Protein AF-A0A7C5DEJ6-F1 (afdb_monomer)

pLDDT: mean 87.6, std 11.54, range [53.69, 97.56]

Secondary structure (DSSP, 8-state):
-PPPP-----S-S----TT-TT--SPP----HHHHHHHIIIIIT---THHHHHH-

Sequence (55 aa):
MKCRAITEDPEHRAFGPFAAEHSDAEPLEMTFDEFEAIRLADVEGLYQEEAAKRM

InterPro domains:
  IPR002852 Uncharacterised protein family UPF0251 [PF02001] (2-55)
  IPR002852 Uncharacterised protein family UPF0251 [PTHR37478] (2-55)

Solvent-accessible surface area (backbone atoms only — not comparable to full-atom values): 3783 Å² total; per-residue (Å²): 136,87,72,76,53,68,93,73,79,72,93,66,89,75,86,79,68,92,84,51,91,75,57,90,65,81,78,87,84,76,52,69,69,57,51,45,53,48,44,33,32,75,75,68,65,29,59,69,71,58,32,60,71,70,51

Mean predicted aligned error: 5.4 Å

Foldseek 3Di:
DDDDDQDDDDPDQDDDDPPVPPVPDDDDHDDSVNVQQCCCCPVVVQDDPRSVVND

Radius of gyration: 14.36 Å; Cα contacts (8 Å, |Δi|>4): 23; chains: 1; bounding box: 33×21×40 Å

Structure (mmCIF, N/CA/C/O backbone):
data_AF-A0A7C5DEJ6-F1
#
_entry.id   AF-A0A7C5DEJ6-F1
#
loop_
_atom_site.group_PDB
_atom_site.id
_atom_site.type_symbol
_atom_site.label_atom_id
_atom_site.label_alt_id
_atom_site.label_comp_id
_atom_site.label_asym_id
_atom_site.label_entity_id
_atom_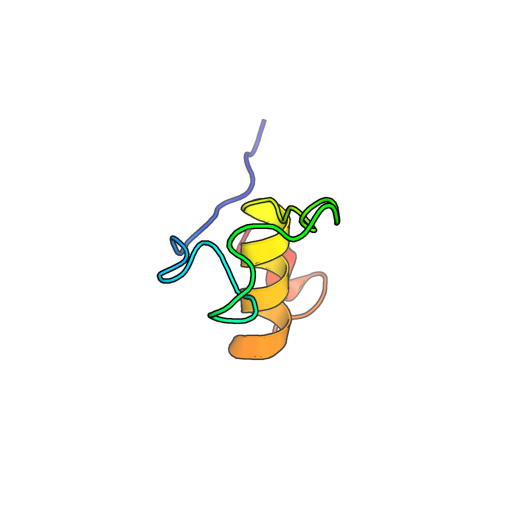site.label_seq_id
_atom_site.pdbx_PDB_ins_code
_atom_site.Cartn_x
_atom_site.Cartn_y
_atom_site.Cartn_z
_atom_site.occupancy
_atom_site.B_iso_or_equiv
_atom_site.auth_seq_id
_atom_site.auth_comp_id
_atom_site.auth_asym_id
_atom_site.auth_atom_id
_atom_site.pdbx_PDB_model_num
ATOM 1 N N . MET A 1 1 ? 2.404 5.261 21.636 1.00 53.69 1 MET A N 1
ATOM 2 C CA . MET A 1 1 ? 2.697 5.377 20.193 1.00 53.69 1 MET A CA 1
ATOM 3 C C . MET A 1 1 ? 1.811 4.354 19.494 1.00 53.69 1 MET A C 1
ATOM 5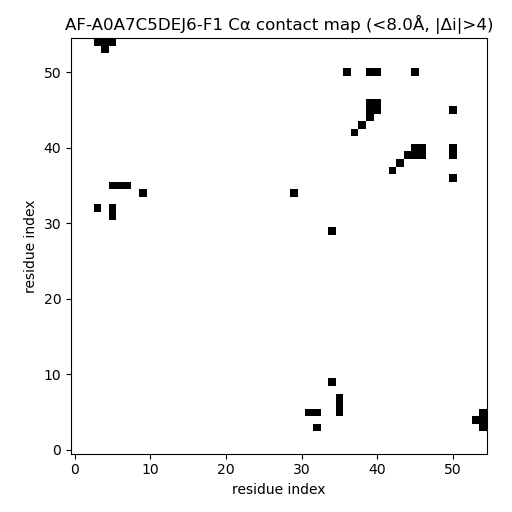 O O . MET A 1 1 ? 1.859 3.202 19.903 1.00 53.69 1 MET A O 1
ATOM 9 N N . LYS A 1 2 ? 0.922 4.767 18.580 1.00 77.06 2 LYS A N 1
ATOM 10 C CA . LYS A 1 2 ? 0.093 3.838 17.792 1.00 77.06 2 LYS A CA 1
ATOM 11 C C . LYS A 1 2 ? 0.813 3.639 16.456 1.00 77.06 2 LYS A C 1
ATOM 13 O O . LYS A 1 2 ? 1.090 4.629 15.785 1.00 77.06 2 LYS A O 1
ATOM 18 N N . CYS A 1 3 ? 1.204 2.407 16.145 1.00 83.12 3 CYS A N 1
ATOM 19 C CA . CYS A 1 3 ? 1.777 2.073 14.842 1.00 83.12 3 CYS A CA 1
ATOM 20 C C . CYS A 1 3 ? 0.662 2.023 13.799 1.00 83.12 3 CYS A C 1
ATOM 22 O O . CYS A 1 3 ? -0.483 1.742 14.158 1.00 83.12 3 CYS A O 1
ATOM 24 N N . ARG A 1 4 ? 1.016 2.270 12.537 1.00 87.50 4 ARG A N 1
ATOM 25 C CA . A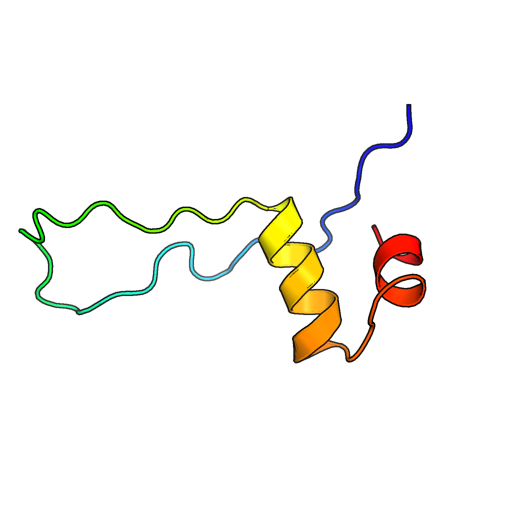RG A 1 4 ? 0.105 2.021 11.424 1.00 87.50 4 ARG A CA 1
ATOM 26 C C . ARG A 1 4 ? -0.045 0.514 11.215 1.00 87.50 4 ARG A C 1
ATOM 28 O O . ARG A 1 4 ? 0.951 -0.210 11.266 1.00 87.50 4 ARG A O 1
ATOM 35 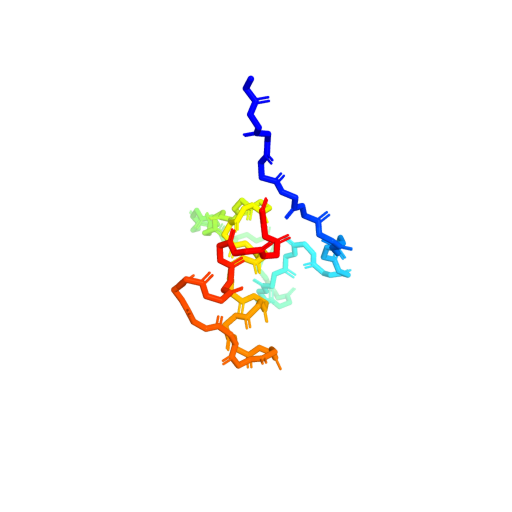N N . ALA A 1 5 ? -1.273 0.050 11.051 1.00 92.06 5 ALA A N 1
ATOM 36 C CA . ALA A 1 5 ? -1.607 -1.336 10.789 1.00 92.06 5 ALA A CA 1
ATOM 37 C C . ALA A 1 5 ? -1.534 -1.610 9.284 1.00 92.06 5 ALA A C 1
ATOM 39 O O . ALA A 1 5 ? -2.172 -0.927 8.491 1.00 92.06 5 ALA A O 1
ATOM 40 N N . ILE A 1 6 ? -0.760 -2.628 8.919 1.00 94.25 6 ILE A N 1
ATOM 41 C CA . ILE A 1 6 ? -0.712 -3.196 7.572 1.00 94.25 6 ILE A CA 1
ATOM 42 C C . ILE A 1 6 ? -1.434 -4.532 7.663 1.00 94.25 6 ILE A C 1
ATOM 44 O O . ILE A 1 6 ? -1.077 -5.362 8.505 1.00 94.25 6 ILE A O 1
ATOM 48 N N . THR A 1 7 ? -2.484 -4.709 6.867 1.00 93.94 7 THR A N 1
ATOM 49 C CA . THR A 1 7 ? -3.359 -5.882 6.993 1.00 93.94 7 THR A CA 1
ATOM 50 C C . THR A 1 7 ? -3.037 -6.971 5.979 1.00 93.94 7 THR A C 1
ATOM 52 O O . THR A 1 7 ? -3.441 -8.117 6.178 1.00 93.94 7 THR A O 1
ATOM 55 N N . GLU A 1 8 ? -2.254 -6.644 4.949 1.00 91.25 8 GLU A N 1
ATOM 56 C CA . GLU A 1 8 ? -1.931 -7.545 3.850 1.00 91.25 8 GLU A CA 1
ATOM 57 C C . GLU A 1 8 ? -0.439 -7.477 3.480 1.00 91.25 8 GLU A C 1
ATOM 59 O O . GLU A 1 8 ? 0.163 -6.403 3.458 1.00 91.25 8 GLU A O 1
ATOM 64 N N . ASP A 1 9 ? 0.169 -8.636 3.200 1.00 92.94 9 ASP A N 1
ATOM 65 C CA . ASP A 1 9 ? 1.520 -8.715 2.630 1.00 92.94 9 ASP A CA 1
ATOM 66 C C . ASP A 1 9 ? 1.409 -8.768 1.096 1.00 92.94 9 ASP A C 1
ATOM 68 O O . ASP A 1 9 ? 0.594 -9.543 0.589 1.00 92.94 9 ASP A O 1
ATOM 72 N N . PRO A 1 10 ? 2.199 -7.987 0.335 1.00 92.00 10 PRO A N 1
ATOM 73 C CA . PRO A 1 10 ? 2.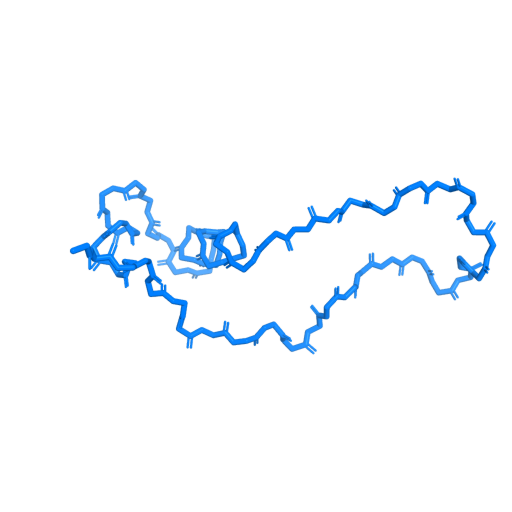114 -7.996 -1.120 1.00 92.00 10 PRO A CA 1
ATOM 74 C C . PRO A 1 10 ? 2.451 -9.375 -1.701 1.00 92.00 10 PRO A C 1
ATOM 76 O O . PRO A 1 10 ? 3.575 -9.860 -1.548 1.00 92.00 10 PRO A O 1
ATOM 79 N N . GLU A 1 11 ? 1.517 -9.969 -2.451 1.00 92.00 11 GLU A N 1
ATOM 80 C CA . GLU A 1 11 ? 1.749 -11.231 -3.176 1.00 92.00 11 GLU A CA 1
ATOM 81 C C . GLU A 1 11 ? 2.885 -11.094 -4.208 1.00 92.00 11 GLU A C 1
ATOM 83 O O . GLU A 1 11 ? 3.663 -12.021 -4.448 1.00 92.00 11 GLU A O 1
ATOM 88 N N . HIS A 1 12 ? 3.027 -9.898 -4.785 1.00 90.75 12 HIS A N 1
ATOM 89 C CA . HIS A 1 12 ? 4.096 -9.548 -5.710 1.00 90.75 12 HIS A CA 1
ATOM 90 C C . HIS A 1 12 ? 4.849 -8.316 -5.204 1.00 90.75 12 HIS A C 1
ATOM 92 O O . HIS A 1 12 ? 4.275 -7.244 -5.039 1.00 90.75 12 HIS A O 1
ATOM 98 N N . ARG A 1 13 ? 6.159 -8.467 -4.975 1.00 89.69 13 ARG A N 1
ATOM 99 C CA . ARG A 1 13 ? 7.035 -7.406 -4.435 1.00 89.69 13 ARG A CA 1
ATOM 100 C C . ARG A 1 13 ? 7.752 -6.581 -5.500 1.00 89.69 13 ARG A C 1
ATOM 102 O O . ARG A 1 13 ? 8.428 -5.616 -5.172 1.00 89.69 13 ARG A O 1
ATOM 109 N N . ALA A 1 14 ? 7.635 -6.980 -6.759 1.00 87.38 14 ALA A N 1
ATOM 110 C CA . ALA A 1 14 ? 8.230 -6.285 -7.882 1.00 87.38 14 ALA A CA 1
ATOM 111 C C . ALA A 1 14 ? 7.308 -6.407 -9.091 1.00 87.38 14 ALA A C 1
ATOM 113 O O . ALA A 1 14 ? 6.704 -7.454 -9.328 1.00 87.38 14 ALA A O 1
ATOM 114 N N . PHE A 1 15 ? 7.236 -5.334 -9.866 1.00 86.94 15 PHE A N 1
ATOM 115 C CA . PHE A 1 15 ? 6.548 -5.304 -11.143 1.00 86.94 15 PHE A CA 1
ATOM 116 C C . PHE A 1 15 ? 7.456 -4.627 -12.161 1.00 86.94 15 PHE A C 1
ATOM 118 O O . PHE A 1 15 ? 7.979 -3.542 -11.911 1.00 86.94 15 PHE A O 1
ATOM 125 N N . GLY A 1 16 ? 7.657 -5.270 -13.306 1.00 84.94 16 GLY A N 1
ATOM 126 C CA . GLY A 1 16 ? 8.524 -4.733 -14.341 1.00 84.94 16 GLY A CA 1
ATOM 127 C C . GLY A 1 16 ? 8.630 -5.635 -15.569 1.00 84.94 16 GLY A C 1
ATOM 128 O O . GLY A 1 16 ? 8.082 -6.741 -15.586 1.00 84.94 16 GLY A O 1
ATOM 129 N N . PRO A 1 17 ? 9.315 -5.163 -16.623 1.00 82.62 17 PRO A N 1
ATOM 130 C CA . PRO A 1 17 ? 9.494 -5.923 -17.853 1.00 82.62 17 PRO A CA 1
ATOM 131 C C . PRO A 1 17 ? 10.305 -7.206 -17.620 1.00 82.62 17 PRO A C 1
ATOM 133 O O . PRO A 1 17 ? 11.346 -7.180 -16.971 1.00 82.62 17 PRO A O 1
ATOM 136 N N . PHE A 1 18 ? 9.887 -8.311 -18.243 1.00 65.56 18 PHE A N 1
ATOM 137 C CA . PHE A 1 18 ? 10.545 -9.622 -18.122 1.00 65.56 18 PHE A CA 1
ATOM 138 C C . PHE A 1 18 ? 12.016 -9.636 -18.590 1.00 65.56 18 PHE A C 1
ATOM 140 O O . PHE A 1 18 ? 12.807 -10.432 -18.106 1.00 65.56 18 PHE A O 1
ATOM 147 N N . ALA A 1 19 ? 12.400 -8.750 -19.516 1.00 61.72 19 ALA A N 1
ATOM 148 C CA . ALA A 1 19 ? 13.753 -8.681 -20.084 1.00 61.72 19 ALA A CA 1
ATOM 149 C C . ALA A 1 19 ? 14.684 -7.678 -19.368 1.00 61.72 19 ALA A C 1
ATOM 151 O O . ALA A 1 19 ? 15.757 -7.361 -19.878 1.00 61.72 19 ALA A O 1
ATOM 152 N N . ALA A 1 20 ? 14.279 -7.145 -18.212 1.00 63.84 20 ALA A N 1
ATOM 153 C CA . ALA A 1 20 ? 14.994 -6.082 -17.505 1.00 63.84 20 ALA A CA 1
ATOM 154 C C . ALA A 1 20 ? 16.182 -6.575 -16.655 1.00 63.84 20 ALA A C 1
ATOM 156 O O . ALA A 1 20 ? 16.573 -5.880 -15.722 1.00 63.84 20 ALA A O 1
ATOM 157 N N . GLU A 1 21 ? 16.790 -7.723 -16.984 1.00 59.78 21 GLU A N 1
ATOM 158 C CA . GLU A 1 21 ? 17.963 -8.263 -16.267 1.00 59.78 21 GLU A CA 1
ATOM 159 C C . GLU A 1 21 ? 19.135 -7.259 -16.179 1.00 59.78 21 GLU A C 1
ATOM 161 O O . GLU A 1 21 ? 20.033 -7.441 -15.365 1.00 59.78 21 GLU A O 1
ATOM 166 N N . HIS A 1 22 ? 19.111 -6.186 -16.985 1.00 57.47 22 HIS A N 1
ATOM 167 C CA . HIS A 1 22 ? 20.127 -5.131 -17.038 1.00 57.47 22 HIS A CA 1
ATOM 168 C C . HIS A 1 22 ? 19.521 -3.726 -17.215 1.00 57.47 22 HIS A C 1
ATOM 170 O O . HIS A 1 22 ? 20.038 -2.904 -17.970 1.00 57.47 22 HIS A O 1
ATOM 176 N N . SER A 1 23 ? 18.378 -3.443 -16.586 1.00 66.25 23 SER A N 1
ATOM 177 C CA . SER A 1 23 ? 17.909 -2.058 -16.505 1.00 66.25 23 SER A CA 1
ATOM 178 C C . SER A 1 23 ? 18.809 -1.279 -15.542 1.00 66.25 23 SER A C 1
ATOM 180 O O . SER A 1 23 ? 18.677 -1.442 -14.335 1.00 66.25 23 SER A O 1
ATOM 182 N N . ASP A 1 24 ? 19.661 -0.389 -16.059 1.00 70.94 24 ASP A N 1
ATOM 183 C CA . ASP A 1 24 ? 20.407 0.600 -15.252 1.00 70.94 24 ASP A CA 1
ATOM 184 C C . ASP A 1 24 ? 19.481 1.629 -14.559 1.00 70.94 24 ASP A C 1
ATOM 186 O O . ASP A 1 24 ? 19.948 2.540 -13.877 1.00 70.94 24 ASP A O 1
ATOM 190 N N . ALA A 1 25 ? 18.161 1.541 -14.767 1.00 78.00 25 ALA A N 1
ATOM 191 C CA . ALA A 1 25 ? 17.197 2.405 -14.105 1.00 78.00 25 ALA A CA 1
ATOM 192 C C . ALA A 1 25 ? 16.956 1.959 -12.657 1.00 78.00 25 ALA A C 1
ATOM 194 O O . ALA A 1 25 ? 16.611 0.803 -12.403 1.00 78.00 25 ALA A O 1
ATOM 195 N N . GLU A 1 26 ? 17.076 2.914 -11.737 1.00 83.44 26 GLU A N 1
ATOM 196 C CA . GLU A 1 26 ? 16.723 2.753 -10.326 1.00 83.44 26 GLU A CA 1
ATOM 197 C C . GLU A 1 26 ? 15.253 2.313 -10.183 1.00 83.44 26 GLU A C 1
ATOM 199 O O . GLU A 1 26 ? 14.365 2.937 -10.783 1.00 83.44 26 GLU A O 1
ATOM 204 N N . PRO A 1 27 ? 14.963 1.250 -9.410 1.00 84.00 27 PRO A N 1
ATOM 205 C CA . PRO A 1 27 ? 13.595 0.824 -9.169 1.00 84.00 27 PRO A CA 1
ATOM 206 C C . PRO A 1 27 ? 12.847 1.874 -8.342 1.00 84.00 27 PRO A C 1
ATOM 208 O O . PRO A 1 27 ? 13.390 2.467 -7.411 1.00 84.00 27 PRO A O 1
ATOM 211 N N . LEU A 1 28 ? 11.564 2.077 -8.650 1.00 89.25 28 LEU A N 1
ATOM 212 C CA . LEU A 1 28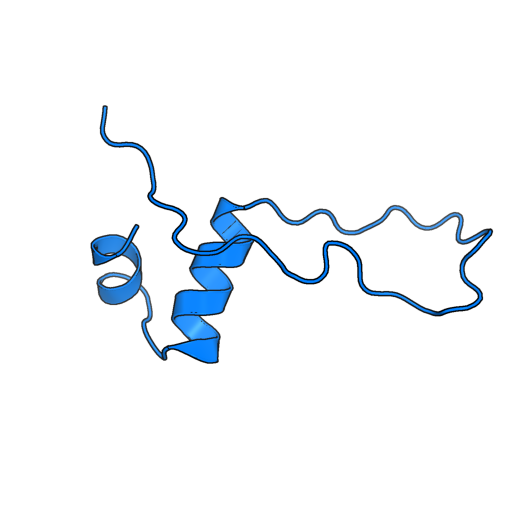 ? 10.686 2.833 -7.762 1.00 89.25 28 LEU A CA 1
ATOM 213 C C . LEU A 1 28 ? 10.308 1.940 -6.577 1.00 89.25 28 LEU A C 1
ATOM 215 O O . LEU A 1 28 ? 9.514 1.010 -6.723 1.00 89.25 28 LEU A O 1
ATOM 219 N N . GLU A 1 29 ? 10.891 2.217 -5.415 1.00 91.94 29 GLU A N 1
ATOM 220 C CA . GLU A 1 29 ? 10.554 1.522 -4.177 1.00 91.94 29 GLU A CA 1
ATOM 221 C C . GLU A 1 29 ? 9.221 2.020 -3.611 1.00 91.94 29 GLU A C 1
ATOM 223 O O . GLU A 1 29 ? 8.915 3.211 -3.650 1.00 91.94 29 GLU A O 1
ATOM 228 N N . MET A 1 30 ? 8.439 1.095 -3.059 1.00 94.06 30 MET A N 1
ATOM 229 C CA . MET A 1 30 ? 7.200 1.388 -2.348 1.00 94.06 30 MET A CA 1
ATOM 230 C C . MET A 1 30 ? 7.267 0.740 -0.970 1.00 94.06 30 MET A C 1
ATOM 232 O O . MET A 1 30 ? 7.565 -0.450 -0.835 1.00 94.06 30 MET A O 1
ATOM 236 N N . THR A 1 31 ? 6.993 1.525 0.063 1.00 94.44 31 THR A N 1
ATOM 237 C CA . THR A 1 31 ? 6.944 1.036 1.439 1.00 94.44 31 THR A CA 1
ATOM 238 C C . THR A 1 31 ? 5.647 0.272 1.704 1.00 94.44 31 THR A C 1
ATOM 240 O O . THR A 1 31 ? 4.645 0.435 1.009 1.00 94.44 31 THR A O 1
ATOM 243 N N . PHE A 1 32 ? 5.623 -0.543 2.761 1.00 94.25 32 PHE A N 1
ATOM 244 C CA . PHE A 1 32 ? 4.391 -1.229 3.165 1.00 94.25 32 PHE A CA 1
ATOM 245 C C . PHE A 1 32 ? 3.267 -0.268 3.575 1.00 94.25 32 PHE A C 1
ATOM 247 O O . PHE A 1 32 ? 2.095 -0.589 3.410 1.00 94.25 32 PHE A O 1
ATOM 254 N N . ASP A 1 33 ? 3.622 0.902 4.108 1.00 94.50 33 ASP A N 1
ATOM 255 C CA . ASP A 1 33 ? 2.654 1.938 4.461 1.00 94.50 33 ASP A CA 1
ATOM 256 C C . ASP A 1 33 ? 1.960 2.503 3.215 1.00 94.50 33 ASP A C 1
ATOM 258 O O . ASP A 1 33 ? 0.736 2.609 3.173 1.00 94.50 33 ASP A O 1
ATOM 262 N N . GLU A 1 34 ? 2.737 2.802 2.173 1.00 94.75 34 GLU A N 1
ATOM 263 C CA . GLU A 1 34 ? 2.215 3.268 0.885 1.00 94.75 34 GLU A CA 1
ATOM 264 C C . GLU A 1 34 ? 1.396 2.182 0.183 1.00 94.75 34 GLU A C 1
ATOM 266 O O . GLU A 1 34 ? 0.327 2.477 -0.351 1.00 94.75 34 GLU A O 1
ATOM 271 N N . PHE A 1 35 ? 1.848 0.924 0.242 1.00 95.50 35 PHE A N 1
ATOM 272 C CA . PHE A 1 35 ? 1.102 -0.216 -0.286 1.00 95.50 35 PHE A CA 1
ATOM 273 C C . PHE A 1 35 ? -0.285 -0.336 0.358 1.00 95.50 35 PHE A C 1
ATOM 275 O O . PHE A 1 35 ? -1.285 -0.383 -0.356 1.00 95.50 35 PHE A O 1
ATOM 282 N N . GLU A 1 36 ? -0.365 -0.340 1.694 1.00 96.12 36 GLU A N 1
ATOM 283 C CA . GLU A 1 36 ? -1.641 -0.457 2.409 1.00 96.12 36 GLU A CA 1
ATOM 284 C C . GLU A 1 36 ? -2.554 0.743 2.122 1.00 96.12 36 GLU A C 1
ATOM 286 O O . GLU A 1 36 ? -3.752 0.567 1.905 1.00 96.12 36 GLU A O 1
ATOM 291 N N . ALA A 1 37 ? -2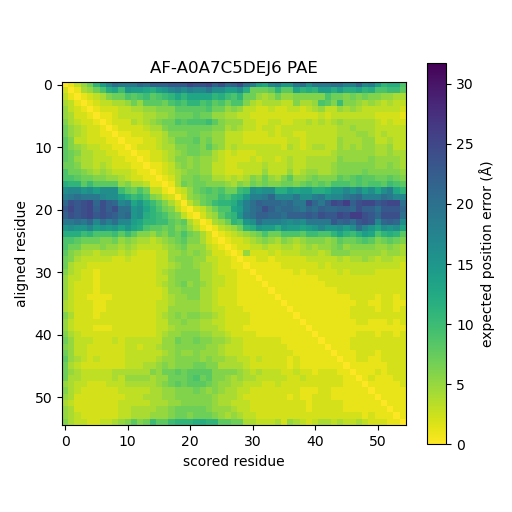.001 1.958 2.048 1.00 95.62 37 ALA A N 1
ATOM 292 C CA . ALA A 1 37 ? -2.774 3.152 1.721 1.00 95.62 37 ALA A CA 1
ATOM 293 C C . ALA A 1 37 ? -3.395 3.078 0.313 1.00 95.62 37 ALA A C 1
ATOM 295 O O . ALA A 1 37 ? -4.576 3.391 0.149 1.00 95.62 37 ALA A O 1
ATOM 296 N N . ILE A 1 38 ? -2.630 2.633 -0.693 1.00 95.06 38 ILE A N 1
ATOM 297 C CA . ILE A 1 38 ? -3.121 2.451 -2.069 1.00 95.06 38 ILE A CA 1
ATOM 298 C C . ILE A 1 38 ? -4.150 1.321 -2.124 1.00 95.06 38 ILE A C 1
ATOM 300 O O . ILE A 1 38 ? -5.190 1.472 -2.755 1.00 95.06 38 ILE A O 1
ATOM 304 N N . ARG A 1 39 ? -3.909 0.209 -1.426 1.00 96.00 39 ARG A N 1
ATOM 305 C CA . ARG A 1 39 ? -4.837 -0.924 -1.351 1.00 96.00 39 ARG A CA 1
ATOM 306 C C . ARG A 1 39 ? -6.192 -0.500 -0.781 1.00 96.00 39 ARG A C 1
ATOM 308 O O . ARG A 1 39 ? -7.229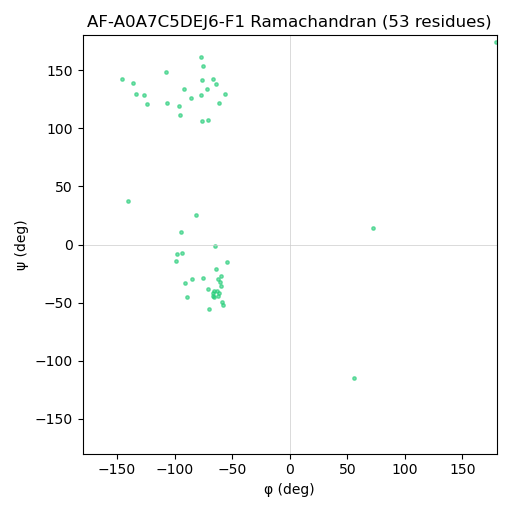 -0.759 -1.390 1.00 96.00 39 ARG A O 1
ATOM 315 N N . LEU A 1 40 ? -6.190 0.212 0.347 1.00 97.00 40 LEU A N 1
ATOM 316 C CA . LEU A 1 40 ? -7.409 0.742 0.963 1.00 97.00 40 LEU A CA 1
ATOM 317 C C . LEU A 1 40 ? -8.136 1.725 0.035 1.00 97.00 40 LEU A C 1
ATOM 319 O O . LEU A 1 40 ? -9.359 1.658 -0.079 1.00 97.00 40 LEU A O 1
ATOM 323 N N . ALA A 1 41 ? -7.402 2.598 -0.654 1.00 97.12 41 ALA A N 1
ATOM 324 C CA . ALA A 1 41 ? -7.976 3.584 -1.562 1.00 97.12 41 ALA A CA 1
ATOM 325 C C . ALA A 1 41 ? -8.554 2.955 -2.839 1.00 97.12 41 ALA A C 1
ATOM 327 O O . ALA A 1 41 ? -9.731 3.142 -3.137 1.00 97.12 41 ALA A O 1
ATOM 328 N N . ASP A 1 42 ? -7.751 2.195 -3.576 1.00 96.56 42 ASP A N 1
ATOM 329 C CA . ASP A 1 42 ? -8.069 1.774 -4.942 1.00 96.56 42 ASP A CA 1
ATOM 330 C C . ASP A 1 42 ? -8.806 0.432 -4.993 1.00 96.56 42 ASP A C 1
ATOM 332 O O . ASP A 1 42 ? -9.652 0.229 -5.865 1.00 96.56 42 ASP A O 1
ATOM 336 N N . VAL A 1 43 ? -8.517 -0.482 -4.059 1.00 95.12 43 VAL A N 1
ATOM 337 C CA . VAL A 1 43 ? -9.189 -1.792 -3.993 1.00 95.12 43 VAL A CA 1
ATOM 338 C C . VAL A 1 43 ? -10.444 -1.709 -3.132 1.00 95.12 43 VAL A C 1
ATOM 340 O O . VAL A 1 43 ? -11.494 -2.219 -3.521 1.00 95.12 43 VAL A O 1
ATOM 343 N N . GLU A 1 44 ? -10.361 -1.058 -1.969 1.00 95.94 44 GLU A N 1
ATOM 344 C CA . GLU A 1 44 ? -11.480 -0.994 -1.018 1.00 95.94 44 GLU A CA 1
ATOM 345 C C . GLU A 1 44 ? -12.311 0.298 -1.114 1.00 95.94 44 GLU A C 1
ATOM 347 O O . GLU A 1 44 ? -13.375 0.386 -0.495 1.00 95.94 44 GLU A O 1
ATOM 352 N N . GLY A 1 45 ? -11.877 1.292 -1.899 1.00 97.56 45 GLY A N 1
ATOM 353 C CA . GLY A 1 45 ? -12.603 2.553 -2.092 1.00 97.56 45 GLY A CA 1
ATOM 354 C C . GLY A 1 45 ? -12.576 3.490 -0.879 1.00 97.56 45 GLY A C 1
ATOM 355 O O . GLY A 1 45 ? -13.381 4.423 -0.805 1.00 97.56 45 GLY A O 1
ATOM 356 N N . LEU A 1 46 ? -11.704 3.241 0.100 1.00 97.38 46 LEU A N 1
ATOM 357 C CA . LEU A 1 46 ? -11.605 4.021 1.327 1.00 97.38 46 LEU A CA 1
ATOM 358 C C . LEU A 1 46 ? -10.534 5.096 1.208 1.00 97.38 46 LEU A C 1
ATOM 360 O O . LEU A 1 46 ? -9.340 4.819 1.213 1.00 97.38 46 LEU A O 1
ATOM 364 N N . TYR A 1 47 ? -10.967 6.352 1.183 1.00 94.56 47 TYR A N 1
ATOM 365 C CA . TYR A 1 47 ? -10.074 7.498 1.061 1.00 94.56 47 TYR A CA 1
ATOM 366 C C . TYR A 1 47 ? 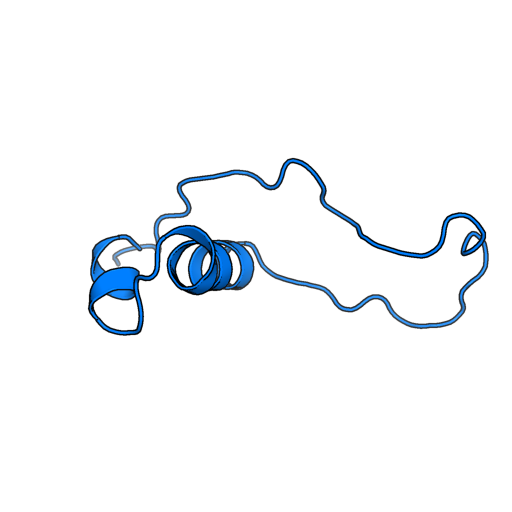-9.961 8.271 2.382 1.00 94.56 47 TYR A C 1
ATOM 368 O O . TYR A 1 47 ? -10.923 8.393 3.142 1.00 94.56 47 TYR A O 1
ATOM 376 N N . GLN A 1 48 ? -8.787 8.863 2.617 1.00 92.62 48 GLN A N 1
ATOM 377 C CA . GLN A 1 48 ? -8.524 9.806 3.712 1.00 92.62 48 GLN A CA 1
ATOM 378 C C . GLN A 1 48 ? -8.854 9.239 5.106 1.00 92.62 48 GLN A C 1
ATOM 380 O O . GLN A 1 48 ? -8.198 8.304 5.562 1.00 92.62 48 GLN A O 1
ATOM 385 N N . GLU A 1 49 ? -9.849 9.807 5.795 1.00 96.19 49 GLU A N 1
ATOM 386 C CA . GLU A 1 49 ? -10.218 9.442 7.166 1.00 96.19 49 GLU A CA 1
ATOM 387 C C . GLU A 1 49 ? -10.623 7.966 7.282 1.00 96.19 49 GLU A C 1
ATOM 389 O O . GLU A 1 49 ? -10.298 7.314 8.272 1.00 96.19 49 GLU A O 1
ATOM 394 N N . GLU A 1 50 ? -11.278 7.417 6.258 1.00 95.81 50 GLU A N 1
ATOM 395 C CA . GLU A 1 50 ? -11.726 6.024 6.273 1.00 95.81 50 GLU A CA 1
ATOM 396 C C . GLU A 1 50 ? -10.555 5.040 6.159 1.00 95.81 50 GLU A C 1
ATOM 398 O O . GLU A 1 50 ? -10.528 4.041 6.878 1.00 95.81 50 GLU A O 1
ATOM 403 N N . ALA A 1 51 ? -9.538 5.354 5.348 1.00 95.31 51 ALA A N 1
ATOM 404 C CA . ALA A 1 51 ? -8.297 4.579 5.316 1.00 95.31 51 ALA A CA 1
ATOM 405 C C . ALA A 1 51 ? -7.528 4.705 6.642 1.00 95.31 51 ALA A C 1
ATOM 407 O O . ALA A 1 51 ? -7.111 3.706 7.225 1.00 95.31 51 ALA A O 1
ATOM 408 N N . ALA A 1 52 ? -7.422 5.924 7.183 1.00 93.62 52 ALA A N 1
ATOM 409 C CA . ALA A 1 52 ? -6.716 6.192 8.437 1.00 93.62 52 ALA A CA 1
ATOM 410 C C . ALA A 1 52 ? -7.354 5.524 9.669 1.00 93.62 52 ALA A C 1
ATOM 412 O O . ALA A 1 52 ? -6.689 5.364 10.688 1.00 93.62 52 ALA A O 1
ATOM 413 N N . LYS A 1 53 ? -8.639 5.151 9.608 1.00 94.25 53 LYS A N 1
ATOM 414 C CA . LYS A 1 53 ? -9.305 4.362 10.657 1.00 94.25 53 LYS A CA 1
ATOM 415 C C . LYS A 1 53 ? -8.908 2.884 10.624 1.00 94.25 53 LYS A C 1
ATOM 417 O O . LYS A 1 53 ? -8.967 2.239 11.672 1.00 94.25 53 LYS A O 1
ATOM 422 N N . ARG A 1 54 ? -8.552 2.349 9.449 1.00 92.56 54 ARG A N 1
ATOM 423 C CA . ARG A 1 54 ? -8.102 0.956 9.271 1.00 92.56 54 ARG A CA 1
ATOM 424 C C . ARG A 1 54 ? -6.606 0.778 9.533 1.00 92.56 54 ARG A C 1
ATOM 426 O O . ARG A 1 54 ? -6.225 -0.290 10.005 1.00 92.56 54 ARG A O 1
ATOM 433 N N . MET A 1 55 ? -5.809 1.818 9.287 1.00 91.69 55 MET A N 1
ATOM 434 C CA . MET A 1 55 ? -4.378 1.892 9.619 1.00 91.69 55 MET A CA 1
ATOM 435 C C . MET A 1 55 ? -4.144 2.361 11.068 1.00 91.69 55 MET A C 1
ATOM 437 O O . MET A 1 55 ? -3.109 1.973 11.641 1.00 91.69 55 MET A O 1
#

Organism: NCBI:txid274539